Protein AF-A0A1H7BA13-F1 (afdb_monomer_lite)

Sequence (129 aa):
MMKSFISKLATLLCTAIFGAVYFAVILFPPIENFITVIYYTCMMYPVILLYMSPGILVSYLVDFIKKRTGKTHLLFSVGMYLVISFILFYVPFILIQKGTSVHAMFYFLVIPVLYGVLELPIRKKFSVV

Foldseek 3Di:
DVLLLVLLVVLLLVLLLVVLLVCQVPVDPPPPDPVSSVVSSVVSSVVSSVVCVCVSVLVVVLVVVCVVVVDDDLVSLLVSLLVVLCVPQVVVVVVVDPPDDPSSVCSSHVSSNSSSNSSVVSSVVSVPD

Organism: NCBI:txid426757

Radius of gyration: 15.77 Å; chains: 1; bounding box: 41×25×47 Å

Structure (mmCIF, N/CA/C/O backbone):
data_AF-A0A1H7BA13-F1
#
_entry.id   AF-A0A1H7BA13-F1
#
loop_
_atom_site.group_PDB
_atom_site.id
_atom_site.type_symbol
_atom_site.label_atom_id
_atom_site.label_alt_id
_atom_site.label_comp_id
_atom_site.label_asym_id
_atom_site.label_entity_id
_atom_site.label_seq_id
_atom_site.pdbx_PDB_ins_code
_atom_site.Cartn_x
_atom_site.Cartn_y
_atom_site.Cartn_z
_atom_site.occupancy
_atom_site.B_iso_or_equiv
_atom_site.auth_seq_id
_atom_site.auth_comp_id
_atom_site.auth_asym_id
_atom_site.auth_atom_id
_atom_site.pdbx_PDB_model_num
ATOM 1 N N . MET A 1 1 ? -1.730 7.530 20.362 1.00 61.62 1 MET A N 1
ATOM 2 C CA . MET A 1 1 ? -1.431 8.166 19.057 1.00 61.62 1 MET A CA 1
ATOM 3 C C . MET A 1 1 ? -0.153 7.607 18.426 1.00 61.62 1 MET A C 1
ATOM 5 O O . MET A 1 1 ? -0.263 7.014 17.362 1.00 61.62 1 MET A O 1
ATOM 9 N N . MET A 1 2 ? 1.011 7.668 19.095 1.00 70.88 2 MET A N 1
ATOM 10 C CA . MET A 1 2 ? 2.291 7.147 18.562 1.00 70.88 2 MET A CA 1
ATOM 11 C C . MET A 1 2 ? 2.268 5.666 18.145 1.00 70.88 2 MET A C 1
ATOM 13 O O . MET A 1 2 ? 2.685 5.357 17.037 1.00 70.88 2 MET A O 1
ATOM 17 N N . LYS A 1 3 ? 1.714 4.753 18.961 1.00 73.94 3 LYS A N 1
ATOM 18 C CA . LYS A 1 3 ? 1.620 3.316 18.606 1.00 73.94 3 LYS A CA 1
ATOM 19 C C . LYS A 1 3 ? 0.830 3.063 17.305 1.00 73.94 3 LYS A C 1
ATOM 21 O O . LYS A 1 3 ? 1.199 2.208 16.508 1.00 73.94 3 LYS A O 1
ATOM 26 N N . SER A 1 4 ? -0.227 3.847 17.066 1.00 78.25 4 SER A N 1
ATOM 27 C CA . SER A 1 4 ? -1.041 3.765 15.841 1.00 78.25 4 SER A CA 1
ATOM 28 C C . SER A 1 4 ? -0.267 4.274 14.625 1.00 78.25 4 SER A C 1
ATOM 30 O O . SER A 1 4 ? -0.241 3.614 13.590 1.00 78.25 4 SER A O 1
ATOM 32 N N . PHE A 1 5 ? 0.445 5.394 14.776 1.00 82.19 5 PHE A N 1
ATOM 33 C CA . PHE A 1 5 ? 1.303 5.921 13.720 1.00 82.19 5 PHE A CA 1
ATOM 34 C C . PHE A 1 5 ? 2.424 4.942 13.344 1.00 82.19 5 PHE A C 1
ATOM 36 O O . PHE A 1 5 ? 2.606 4.667 12.165 1.00 82.19 5 PHE A O 1
ATOM 43 N N . ILE A 1 6 ? 3.109 4.347 14.329 1.00 85.75 6 ILE A N 1
ATOM 44 C CA . ILE A 1 6 ? 4.166 3.348 14.099 1.00 85.75 6 ILE A CA 1
ATOM 45 C C . ILE A 1 6 ? 3.618 2.132 13.343 1.00 85.75 6 ILE A C 1
ATOM 47 O O . ILE A 1 6 ? 4.231 1.685 12.381 1.00 85.75 6 ILE A O 1
ATOM 51 N N . SER A 1 7 ? 2.441 1.625 13.722 1.00 84.06 7 SER A N 1
ATOM 52 C CA . SER A 1 7 ? 1.803 0.507 13.017 1.00 84.06 7 SER A CA 1
ATOM 53 C C . SER A 1 7 ? 1.465 0.852 11.562 1.00 84.06 7 SER A C 1
ATOM 55 O O . SER A 1 7 ? 1.701 0.035 10.670 1.00 84.06 7 SER A O 1
ATOM 57 N N . LYS A 1 8 ? 0.956 2.059 11.297 1.00 85.88 8 LYS A N 1
ATOM 58 C CA . LYS A 1 8 ? 0.635 2.527 9.938 1.00 85.88 8 LYS A CA 1
ATOM 59 C C . LYS A 1 8 ? 1.889 2.776 9.103 1.00 85.88 8 LYS A C 1
ATOM 61 O O . LYS A 1 8 ? 1.896 2.455 7.916 1.00 85.88 8 LYS A O 1
ATOM 66 N N . LEU A 1 9 ? 2.953 3.284 9.726 1.00 86.88 9 LEU A N 1
ATOM 67 C CA . LEU A 1 9 ? 4.262 3.460 9.104 1.00 86.88 9 LEU A CA 1
ATOM 68 C C . LEU A 1 9 ? 4.889 2.105 8.761 1.00 86.88 9 LEU A C 1
ATOM 70 O O . LEU A 1 9 ? 5.313 1.907 7.633 1.00 86.88 9 LEU A O 1
ATOM 74 N N . ALA A 1 10 ? 4.876 1.140 9.680 1.00 86.44 10 ALA A N 1
ATOM 75 C CA . ALA A 1 10 ? 5.354 -0.216 9.414 1.00 86.44 10 ALA A CA 1
ATOM 76 C C . ALA A 1 10 ? 4.562 -0.884 8.278 1.00 86.44 10 ALA A C 1
ATOM 78 O O . ALA A 1 10 ? 5.152 -1.477 7.381 1.00 86.44 10 ALA A O 1
ATOM 79 N N . THR A 1 11 ? 3.235 -0.721 8.269 1.00 86.75 11 THR A N 1
ATOM 80 C CA . THR A 1 11 ? 2.375 -1.212 7.178 1.00 86.75 11 THR A CA 1
ATOM 81 C C . THR A 1 11 ? 2.754 -0.577 5.843 1.00 86.75 11 THR A C 1
ATOM 83 O O . THR A 1 11 ? 2.872 -1.279 4.840 1.00 86.75 11 THR A O 1
ATOM 86 N N . LEU A 1 12 ? 3.007 0.735 5.833 1.00 88.00 12 LEU A N 1
ATOM 87 C CA . LEU A 1 12 ? 3.461 1.462 4.652 1.00 88.00 12 LEU A CA 1
ATOM 88 C C . LEU A 1 12 ? 4.808 0.935 4.145 1.00 88.00 12 LEU A C 1
ATOM 90 O O . LEU A 1 12 ? 4.907 0.602 2.970 1.00 88.00 12 LEU A O 1
ATOM 94 N N . LEU A 1 13 ? 5.809 0.820 5.023 1.00 89.81 13 LEU A N 1
ATOM 95 C CA . LEU A 1 13 ? 7.150 0.340 4.676 1.00 89.81 13 LEU A CA 1
ATOM 96 C C . LEU A 1 13 ? 7.087 -1.076 4.089 1.00 89.81 13 LEU A C 1
ATOM 98 O O . LEU A 1 13 ? 7.621 -1.318 3.011 1.00 89.81 13 LEU A O 1
ATOM 102 N N . CYS A 1 14 ? 6.365 -1.995 4.738 1.00 87.75 14 CYS A N 1
ATOM 103 C CA . CYS A 1 14 ? 6.184 -3.351 4.222 1.00 87.75 14 CYS A CA 1
ATOM 104 C C . CYS A 1 14 ? 5.515 -3.349 2.844 1.00 87.75 14 CYS A C 1
ATOM 106 O O . CYS A 1 14 ? 6.009 -3.993 1.923 1.00 87.75 14 CYS A O 1
ATOM 108 N N . THR A 1 15 ? 4.422 -2.600 2.679 1.00 86.25 15 THR A N 1
ATOM 109 C CA . THR A 1 15 ? 3.698 -2.551 1.400 1.00 86.25 15 THR A CA 1
ATOM 110 C C . THR A 1 15 ? 4.551 -1.924 0.293 1.00 86.25 15 THR A C 1
ATOM 112 O O . THR A 1 15 ? 4.528 -2.398 -0.841 1.00 86.25 15 THR A O 1
ATOM 115 N N . ALA A 1 16 ? 5.362 -0.915 0.624 1.00 87.06 16 ALA A N 1
ATOM 116 C CA . ALA A 1 16 ? 6.279 -0.272 -0.309 1.00 87.06 16 ALA A CA 1
ATOM 117 C C . ALA A 1 16 ? 7.403 -1.213 -0.773 1.00 87.06 16 ALA A C 1
ATOM 119 O O . ALA A 1 16 ? 7.778 -1.154 -1.940 1.00 87.06 16 ALA A O 1
ATOM 120 N N . ILE A 1 17 ? 7.893 -2.125 0.082 1.00 88.19 17 ILE A N 1
ATOM 121 C CA . ILE A 1 17 ? 8.859 -3.162 -0.328 1.00 88.19 17 ILE A CA 1
ATOM 122 C C . ILE A 1 17 ? 8.224 -4.087 -1.371 1.00 88.19 17 ILE A C 1
ATOM 124 O O . ILE A 1 17 ? 8.814 -4.315 -2.424 1.00 88.19 17 ILE A O 1
ATOM 128 N N . PHE A 1 18 ? 7.007 -4.583 -1.119 1.00 85.44 18 PHE A N 1
ATOM 129 C CA . PHE A 1 18 ? 6.303 -5.444 -2.079 1.00 85.44 18 PHE A CA 1
ATOM 130 C C . PHE A 1 18 ? 6.043 -4.730 -3.408 1.00 85.44 18 PHE A C 1
ATOM 132 O O . PHE A 1 18 ? 6.253 -5.314 -4.470 1.00 85.44 18 PHE A O 1
ATOM 139 N N . GLY A 1 19 ? 5.645 -3.456 -3.354 1.00 80.25 19 GLY A N 1
ATOM 140 C CA . GLY A 1 19 ? 5.520 -2.619 -4.544 1.00 80.25 19 GLY A CA 1
ATOM 141 C C . GLY A 1 19 ? 6.848 -2.487 -5.292 1.00 80.25 19 GLY A C 1
ATOM 142 O O . GLY A 1 19 ? 6.890 -2.686 -6.500 1.00 80.25 19 GLY A O 1
ATOM 143 N N . ALA A 1 20 ? 7.947 -2.205 -4.591 1.00 84.25 20 ALA A N 1
ATOM 144 C CA . ALA A 1 20 ? 9.261 -2.008 -5.201 1.00 84.25 20 ALA A CA 1
ATOM 145 C C . ALA A 1 20 ? 9.791 -3.261 -5.887 1.00 84.25 20 ALA A C 1
ATOM 147 O O . ALA A 1 20 ? 10.267 -3.167 -7.015 1.00 84.25 20 ALA A O 1
ATOM 148 N N . VAL A 1 21 ? 9.634 -4.427 -5.257 1.00 85.56 21 VAL A N 1
ATOM 149 C CA . VAL A 1 21 ? 10.006 -5.711 -5.862 1.00 85.56 21 VAL A CA 1
ATOM 150 C C . VAL A 1 21 ? 9.163 -5.980 -7.108 1.00 85.56 21 VAL A C 1
ATOM 152 O O . VAL A 1 21 ? 9.707 -6.335 -8.147 1.00 85.56 21 VAL A O 1
ATOM 155 N N . TYR A 1 22 ? 7.847 -5.763 -7.046 1.00 79.06 22 TYR A N 1
ATOM 156 C CA . TYR A 1 22 ? 6.968 -5.951 -8.202 1.00 79.06 22 TYR A CA 1
ATOM 157 C C . TYR A 1 22 ? 7.372 -5.060 -9.387 1.00 79.06 22 TYR A C 1
ATOM 159 O O . TYR A 1 22 ? 7.527 -5.545 -10.507 1.00 79.06 22 TYR A O 1
ATOM 167 N N . PHE A 1 23 ? 7.583 -3.763 -9.138 1.00 74.88 23 PHE A N 1
ATOM 168 C CA . PHE A 1 23 ? 7.992 -2.813 -10.172 1.00 74.88 23 PHE A CA 1
ATOM 169 C C . PHE A 1 23 ? 9.384 -3.153 -10.720 1.00 74.88 23 PHE A C 1
ATOM 171 O O . PHE A 1 23 ? 9.577 -3.111 -11.931 1.00 74.88 23 PHE A O 1
ATOM 178 N N . ALA A 1 24 ? 10.322 -3.561 -9.861 1.00 77.31 24 ALA A N 1
ATOM 179 C CA . ALA A 1 24 ? 11.638 -4.026 -10.286 1.00 77.31 24 ALA A CA 1
ATOM 180 C C . ALA A 1 24 ? 11.545 -5.243 -11.218 1.00 77.31 24 ALA A C 1
ATOM 182 O O . ALA A 1 24 ? 12.268 -5.292 -12.205 1.00 77.31 24 ALA A O 1
ATOM 183 N N . VAL A 1 25 ? 10.638 -6.188 -10.938 1.00 75.75 25 VAL A N 1
ATOM 184 C CA . VAL A 1 25 ? 10.480 -7.430 -11.711 1.00 75.75 25 VAL A CA 1
ATOM 185 C C . VAL A 1 25 ? 9.799 -7.214 -13.066 1.00 75.75 25 VAL A C 1
ATOM 187 O O . VAL A 1 25 ? 10.172 -7.852 -14.046 1.00 75.75 25 VAL A O 1
ATOM 190 N N . ILE A 1 26 ? 8.799 -6.334 -13.139 1.00 71.19 26 ILE A N 1
ATOM 191 C CA . ILE A 1 26 ? 7.925 -6.229 -14.321 1.00 71.19 26 ILE A CA 1
ATOM 192 C C . ILE A 1 26 ? 8.333 -5.122 -15.289 1.00 71.19 26 ILE A C 1
ATOM 194 O O . ILE A 1 26 ? 8.163 -5.289 -16.494 1.00 71.19 26 ILE A O 1
ATOM 198 N N . LEU A 1 27 ? 8.867 -4.002 -14.799 1.00 66.38 27 LEU A N 1
ATOM 199 C CA . LEU A 1 27 ? 9.231 -2.876 -15.669 1.00 66.38 27 LEU A CA 1
ATOM 200 C C . LEU A 1 27 ? 10.608 -3.007 -16.309 1.00 66.38 27 LEU A C 1
ATOM 202 O O . LEU A 1 27 ? 10.864 -2.322 -17.296 1.00 66.38 27 LEU A O 1
ATOM 206 N N . PHE A 1 28 ? 11.481 -3.862 -15.776 1.00 64.94 28 PHE A N 1
ATOM 207 C CA . PHE A 1 28 ? 12.871 -3.949 -16.220 1.00 64.94 28 PHE A CA 1
ATOM 208 C C . PHE A 1 28 ? 13.253 -5.353 -16.724 1.00 64.94 28 PHE A C 1
ATOM 210 O O . PHE A 1 28 ? 14.072 -6.016 -16.095 1.00 64.94 28 PHE A O 1
ATOM 217 N N . PRO A 1 29 ? 12.704 -5.844 -17.853 1.00 61.16 29 PRO A N 1
ATOM 218 C CA . PRO A 1 29 ? 13.267 -7.004 -18.541 1.00 61.16 29 PRO A CA 1
ATOM 219 C C . PRO A 1 29 ? 14.505 -6.603 -19.383 1.00 61.16 29 PRO A C 1
ATOM 221 O O . PRO A 1 29 ? 14.477 -5.535 -19.998 1.00 61.16 29 PRO A O 1
ATOM 224 N N . PRO A 1 30 ? 15.571 -7.430 -19.475 1.00 58.59 30 PRO A N 1
ATOM 225 C CA . PRO A 1 30 ? 15.751 -8.760 -18.902 1.00 58.59 30 PRO A CA 1
ATOM 226 C C . PRO A 1 30 ? 16.519 -8.694 -17.573 1.00 58.59 30 PRO A C 1
ATOM 228 O O . PRO A 1 30 ? 17.645 -8.207 -17.487 1.00 58.59 30 PRO A O 1
ATOM 231 N N . ILE A 1 31 ? 15.915 -9.219 -16.511 1.00 59.72 31 ILE A N 1
ATOM 232 C CA . ILE A 1 31 ? 16.597 -9.379 -15.228 1.00 59.72 31 ILE A CA 1
ATOM 233 C C . ILE A 1 31 ? 17.450 -10.633 -15.319 1.00 59.72 31 ILE A C 1
ATOM 235 O O . ILE A 1 31 ? 16.968 -11.741 -15.103 1.00 59.72 31 ILE A O 1
ATOM 239 N N . GLU A 1 32 ? 18.722 -10.461 -15.646 1.00 61.69 32 GLU A N 1
ATOM 240 C CA . GLU A 1 32 ? 19.640 -11.594 -15.767 1.00 61.69 32 GLU A CA 1
ATOM 241 C C . GLU A 1 32 ? 20.081 -12.135 -14.396 1.00 61.69 32 GLU A C 1
ATOM 243 O O . GLU A 1 32 ? 20.439 -13.303 -14.291 1.00 61.69 32 GLU A O 1
ATOM 248 N N . ASN A 1 33 ? 20.028 -11.321 -13.327 1.00 74.88 33 ASN A N 1
ATOM 249 C CA . ASN A 1 33 ? 20.584 -11.668 -12.014 1.00 74.88 33 ASN A CA 1
ATOM 250 C C . ASN A 1 33 ? 19.769 -11.137 -10.819 1.00 74.88 33 ASN A C 1
ATOM 252 O O . ASN A 1 33 ? 19.204 -10.045 -10.853 1.00 74.88 33 ASN A O 1
ATOM 256 N N . PHE A 1 34 ? 19.801 -11.866 -9.695 1.00 80.25 34 PHE A N 1
ATOM 257 C CA . PHE A 1 34 ? 19.151 -11.474 -8.430 1.00 80.25 34 PHE A CA 1
ATOM 258 C C . PHE A 1 34 ? 19.661 -10.129 -7.874 1.00 80.25 34 PHE A C 1
ATOM 260 O O . PHE A 1 34 ? 18.890 -9.346 -7.325 1.00 80.25 34 PHE A O 1
ATOM 267 N N . ILE A 1 35 ? 20.948 -9.818 -8.071 1.00 83.50 35 ILE A N 1
ATOM 268 C CA . ILE A 1 35 ? 21.554 -8.536 -7.663 1.00 83.50 35 ILE A CA 1
ATOM 269 C C . ILE A 1 35 ? 20.887 -7.359 -8.390 1.00 83.50 35 ILE A C 1
ATOM 271 O O . ILE A 1 35 ? 20.620 -6.323 -7.782 1.00 83.50 35 ILE A O 1
ATOM 275 N N . THR A 1 36 ? 20.552 -7.541 -9.667 1.00 80.38 36 THR A N 1
ATOM 276 C CA . THR A 1 36 ? 19.852 -6.548 -10.487 1.00 80.38 36 THR A CA 1
ATOM 277 C C . THR A 1 36 ? 18.452 -6.263 -9.933 1.00 80.38 36 THR A C 1
ATOM 279 O O . THR A 1 36 ? 18.053 -5.103 -9.848 1.00 80.38 36 THR A O 1
ATOM 282 N N . VAL A 1 37 ? 17.740 -7.290 -9.444 1.00 82.06 37 VAL A N 1
ATOM 283 C CA . VAL A 1 37 ? 16.445 -7.119 -8.753 1.00 82.06 37 VAL A CA 1
ATOM 284 C C . VAL A 1 37 ? 16.603 -6.274 -7.497 1.00 82.06 37 VAL A C 1
ATOM 286 O O . VAL A 1 37 ? 15.826 -5.343 -7.292 1.00 82.06 37 VAL A O 1
ATOM 289 N N . ILE A 1 38 ? 17.604 -6.571 -6.660 1.00 85.94 38 ILE A N 1
ATOM 290 C CA . ILE A 1 38 ? 17.859 -5.813 -5.427 1.00 85.94 38 ILE A CA 1
ATOM 291 C C . ILE A 1 38 ? 18.157 -4.351 -5.761 1.00 85.94 38 ILE A C 1
ATOM 293 O O . ILE A 1 38 ? 17.565 -3.460 -5.158 1.00 85.94 38 ILE A O 1
ATOM 297 N N . TYR A 1 39 ? 19.025 -4.097 -6.742 1.00 85.44 39 TYR A N 1
ATOM 298 C CA . TYR A 1 39 ? 19.384 -2.744 -7.159 1.00 85.44 39 TYR A CA 1
ATOM 299 C C . TYR A 1 39 ? 18.157 -1.928 -7.589 1.00 85.44 39 TYR A C 1
ATOM 301 O O . TYR A 1 39 ? 17.912 -0.848 -7.047 1.00 85.44 39 TYR A O 1
ATOM 309 N N . TYR A 1 40 ? 17.337 -2.462 -8.500 1.00 82.88 40 TYR A N 1
ATOM 310 C CA . TYR A 1 40 ? 16.128 -1.770 -8.953 1.00 82.88 40 TYR A CA 1
ATOM 311 C C . TYR A 1 40 ? 15.074 -1.650 -7.851 1.00 82.88 40 TYR A C 1
ATOM 313 O O . TYR A 1 40 ? 14.401 -0.624 -7.764 1.00 82.88 40 TYR A O 1
ATOM 321 N N . THR A 1 41 ? 14.972 -2.640 -6.962 1.00 87.31 41 THR A N 1
ATOM 322 C CA . THR A 1 41 ? 14.098 -2.562 -5.785 1.00 87.31 41 THR A CA 1
ATOM 323 C C . THR A 1 41 ? 14.518 -1.398 -4.890 1.00 87.31 41 THR A C 1
ATOM 325 O O . THR A 1 41 ? 13.678 -0.585 -4.519 1.00 87.31 41 THR A O 1
ATOM 328 N N . CYS A 1 42 ? 15.813 -1.255 -4.593 1.00 87.25 42 CYS A N 1
ATOM 329 C CA . CYS A 1 42 ? 16.338 -0.153 -3.785 1.00 87.25 42 CYS A CA 1
ATOM 330 C C . CYS A 1 42 ? 16.108 1.220 -4.434 1.00 87.25 42 CYS A C 1
ATOM 332 O O . CYS A 1 42 ? 15.792 2.171 -3.724 1.00 87.25 42 CYS A O 1
ATOM 334 N N . MET A 1 43 ? 16.216 1.324 -5.762 1.00 84.38 43 MET A N 1
ATOM 335 C CA . MET A 1 43 ? 15.946 2.569 -6.494 1.00 84.38 43 MET A CA 1
ATOM 336 C C . MET A 1 43 ? 14.455 2.931 -6.521 1.00 84.38 43 MET A C 1
ATOM 338 O O . MET A 1 43 ? 14.093 4.094 -6.354 1.00 84.38 43 MET A O 1
ATOM 342 N N . MET A 1 44 ? 13.576 1.940 -6.689 1.00 81.62 44 MET A N 1
ATOM 343 C CA . MET A 1 44 ? 12.126 2.154 -6.761 1.00 81.62 44 MET A CA 1
ATOM 344 C C . MET A 1 44 ? 11.473 2.319 -5.389 1.00 81.62 44 MET A C 1
ATOM 346 O O . MET A 1 44 ? 10.433 2.966 -5.275 1.00 81.62 44 MET A O 1
ATOM 350 N N . TYR A 1 45 ? 12.075 1.772 -4.336 1.00 85.69 45 TYR A N 1
ATOM 351 C CA . TYR A 1 45 ? 11.552 1.839 -2.977 1.00 85.69 45 TYR A CA 1
ATOM 352 C C . TYR A 1 45 ? 11.241 3.262 -2.477 1.00 85.69 45 TYR A C 1
ATOM 354 O O . TYR A 1 45 ? 10.099 3.484 -2.068 1.00 85.69 45 TYR A O 1
ATOM 362 N N . PRO A 1 46 ? 12.159 4.252 -2.524 1.00 84.62 46 PRO A N 1
ATOM 363 C CA . PRO A 1 46 ? 11.856 5.613 -2.074 1.00 84.62 46 PRO A CA 1
ATOM 364 C C . PRO A 1 46 ? 10.768 6.280 -2.921 1.00 84.62 46 PRO A C 1
ATOM 366 O O . PRO A 1 46 ? 9.938 7.014 -2.386 1.00 84.62 46 PRO A O 1
ATOM 369 N N . VAL A 1 47 ? 10.734 5.984 -4.223 1.00 81.31 47 VAL A N 1
ATOM 370 C CA . VAL A 1 47 ? 9.720 6.499 -5.149 1.00 81.31 47 VAL A CA 1
ATOM 371 C C . VAL A 1 47 ? 8.337 5.990 -4.744 1.00 81.31 47 VAL A C 1
ATOM 373 O O . VAL A 1 47 ? 7.414 6.775 -4.534 1.00 81.31 47 VAL A O 1
ATOM 376 N N . ILE A 1 48 ? 8.202 4.679 -4.542 1.00 80.81 48 ILE A N 1
ATOM 377 C CA . ILE A 1 48 ? 6.942 4.054 -4.128 1.00 80.81 48 ILE A CA 1
ATOM 378 C C . ILE A 1 48 ? 6.542 4.516 -2.730 1.00 80.81 48 ILE A C 1
ATOM 380 O O . ILE A 1 48 ? 5.379 4.834 -2.505 1.00 80.81 48 ILE A O 1
ATOM 384 N N . LEU A 1 49 ? 7.489 4.629 -1.800 1.00 83.38 49 LEU A N 1
ATOM 385 C CA . LEU A 1 49 ? 7.216 5.123 -0.456 1.00 83.38 49 LEU A CA 1
ATOM 386 C C . LEU A 1 49 ? 6.634 6.545 -0.479 1.00 83.38 49 LEU A C 1
ATOM 388 O O . LEU A 1 49 ? 5.645 6.812 0.207 1.00 83.38 49 LEU A O 1
ATOM 392 N N . LEU A 1 50 ? 7.209 7.439 -1.291 1.00 80.88 50 LEU A N 1
ATOM 393 C CA . LEU A 1 50 ? 6.724 8.809 -1.452 1.00 80.88 50 LEU A CA 1
ATOM 394 C C . LEU A 1 50 ? 5.293 8.822 -1.992 1.00 80.88 50 LEU A C 1
ATOM 396 O O . LEU A 1 50 ? 4.411 9.443 -1.395 1.00 80.88 50 LEU A O 1
ATOM 400 N N . TYR A 1 51 ? 5.044 8.093 -3.078 1.00 74.38 51 TYR A N 1
ATOM 401 C CA . TYR A 1 51 ? 3.719 8.033 -3.682 1.00 74.38 51 TYR A CA 1
ATOM 402 C C . TYR A 1 51 ? 2.682 7.320 -2.798 1.00 74.38 51 TYR A C 1
ATOM 404 O O . TYR A 1 51 ? 1.487 7.576 -2.930 1.00 74.38 51 TYR A O 1
ATOM 412 N N . MET A 1 52 ? 3.100 6.416 -1.909 1.00 77.12 52 MET A N 1
ATOM 413 C CA . MET A 1 52 ? 2.209 5.704 -0.989 1.00 77.12 52 MET A CA 1
ATOM 414 C C . MET A 1 52 ? 2.003 6.432 0.343 1.00 77.12 52 MET A C 1
ATOM 416 O O . MET A 1 52 ? 1.104 6.066 1.103 1.00 77.12 52 MET A O 1
ATOM 420 N N . SER A 1 53 ? 2.790 7.469 0.638 1.00 79.06 53 SER A N 1
ATOM 421 C CA . SER A 1 53 ? 2.672 8.254 1.871 1.00 79.06 53 SER A CA 1
ATOM 422 C C . SER A 1 53 ? 1.256 8.803 2.149 1.00 79.06 53 SER A C 1
ATOM 424 O O . SER A 1 53 ? 0.840 8.753 3.315 1.00 79.06 53 SER A O 1
ATOM 426 N N . PRO A 1 54 ? 0.430 9.190 1.144 1.00 80.00 54 PRO A N 1
ATOM 427 C CA . PRO A 1 54 ? -0.968 9.563 1.384 1.00 80.00 54 PRO A CA 1
ATOM 428 C C . PRO A 1 54 ? -1.825 8.412 1.939 1.00 80.00 54 PRO A C 1
ATOM 430 O O . PRO A 1 54 ? -2.854 8.651 2.573 1.00 80.00 54 PRO A O 1
ATOM 433 N N . GLY A 1 55 ? -1.393 7.157 1.772 1.00 77.19 55 GLY A N 1
ATOM 434 C CA . GLY A 1 55 ? -2.042 5.968 2.325 1.00 77.19 55 GLY A CA 1
ATOM 435 C C . GLY A 1 55 ? -2.152 5.978 3.853 1.00 77.19 55 GLY A C 1
ATOM 436 O O . GLY A 1 55 ? -3.094 5.403 4.398 1.00 77.19 55 GLY A O 1
ATOM 437 N N . ILE A 1 56 ? -1.270 6.696 4.561 1.00 82.50 56 ILE A N 1
ATOM 438 C CA . ILE A 1 56 ? -1.387 6.888 6.016 1.00 82.50 56 ILE A CA 1
ATOM 439 C C . ILE A 1 56 ? -2.642 7.705 6.356 1.00 82.50 56 ILE A C 1
ATOM 441 O O . ILE A 1 56 ? -3.377 7.348 7.279 1.00 82.50 56 ILE A O 1
ATOM 445 N N . LEU A 1 57 ? -2.928 8.771 5.602 1.00 83.06 57 LEU A N 1
ATOM 446 C CA . LEU A 1 57 ? -4.136 9.581 5.796 1.00 83.06 57 LEU A CA 1
ATOM 447 C C . LEU A 1 57 ? -5.395 8.767 5.484 1.00 83.06 57 LEU A C 1
ATOM 449 O O . LEU A 1 57 ? -6.337 8.762 6.278 1.00 83.06 57 LEU A O 1
ATOM 453 N N . VAL A 1 58 ? -5.373 8.005 4.384 1.00 84.31 58 VAL A N 1
ATOM 454 C CA . VAL A 1 58 ? -6.449 7.063 4.033 1.00 84.31 58 VAL A CA 1
ATOM 455 C C . VAL A 1 58 ? -6.673 6.059 5.162 1.00 84.31 58 VAL A C 1
ATOM 457 O O . VAL A 1 58 ? -7.807 5.797 5.549 1.00 84.31 58 VAL A O 1
ATOM 460 N N . SER A 1 59 ? -5.601 5.548 5.759 1.00 83.62 59 SER A N 1
ATOM 461 C CA . SER A 1 59 ? -5.677 4.609 6.873 1.00 83.62 59 SER A CA 1
ATOM 462 C C . SER A 1 59 ? -6.326 5.203 8.129 1.00 83.62 59 SER A C 1
ATOM 464 O O . SER A 1 59 ? -7.093 4.519 8.811 1.00 83.62 59 SER A O 1
ATOM 466 N N . TYR A 1 60 ? -6.088 6.479 8.437 1.00 85.88 60 TYR A N 1
ATOM 467 C CA . TYR A 1 60 ? -6.813 7.164 9.512 1.00 85.88 60 TYR A CA 1
ATOM 468 C C . TYR A 1 60 ? -8.297 7.368 9.184 1.00 85.88 60 TYR A C 1
ATOM 470 O O . TYR A 1 60 ? -9.144 7.188 10.061 1.00 85.88 60 TYR A O 1
ATOM 478 N N . LEU A 1 61 ? -8.627 7.686 7.930 1.00 84.56 61 LEU A N 1
ATOM 479 C CA . LEU A 1 61 ? -10.014 7.806 7.475 1.00 84.56 61 LEU A CA 1
ATOM 480 C C . LEU A 1 61 ? -10.762 6.467 7.580 1.00 84.56 61 LEU A C 1
ATOM 482 O O . LEU A 1 61 ? -11.888 6.415 8.077 1.00 84.56 61 LEU A O 1
ATOM 486 N N . VAL A 1 62 ? -10.117 5.369 7.179 1.00 85.56 62 VAL A N 1
ATOM 487 C CA . VAL A 1 62 ? -10.661 4.011 7.311 1.00 85.56 62 VAL A CA 1
ATOM 488 C C . VAL A 1 62 ? -10.928 3.676 8.778 1.00 85.56 62 VAL A C 1
ATOM 490 O O . VAL A 1 62 ? -12.010 3.187 9.101 1.00 85.56 62 VAL A O 1
ATOM 493 N N . ASP A 1 63 ? -9.992 3.972 9.682 1.00 84.62 63 ASP A N 1
ATOM 494 C CA . ASP A 1 63 ? -10.187 3.773 11.123 1.00 84.62 63 ASP A CA 1
ATOM 495 C C . ASP A 1 63 ? -11.360 4.587 11.678 1.00 84.62 63 ASP A C 1
ATOM 497 O O . ASP A 1 63 ? -12.148 4.072 12.476 1.00 84.62 63 ASP A O 1
ATOM 501 N N . PHE A 1 64 ? -11.511 5.838 11.240 1.00 86.00 64 PHE A N 1
ATOM 502 C CA . PHE A 1 64 ? -12.631 6.688 11.633 1.00 86.00 64 PHE A CA 1
ATOM 503 C C . PHE A 1 64 ? -13.979 6.078 11.221 1.00 86.00 64 PHE A C 1
ATOM 505 O O . PHE A 1 64 ? -14.901 5.981 12.035 1.00 86.00 64 PHE A O 1
ATOM 512 N N . ILE A 1 65 ? -14.085 5.599 9.981 1.00 84.81 65 ILE A N 1
ATOM 513 C CA . ILE A 1 65 ? -15.314 4.990 9.462 1.00 84.81 65 ILE A CA 1
ATOM 514 C C . ILE A 1 65 ? -15.582 3.630 10.127 1.00 84.81 65 ILE A C 1
ATOM 516 O O . ILE A 1 65 ? -16.724 3.347 10.493 1.00 84.81 65 ILE A O 1
ATOM 520 N N . LYS A 1 66 ? -14.556 2.800 10.360 1.00 83.88 66 LYS A N 1
ATOM 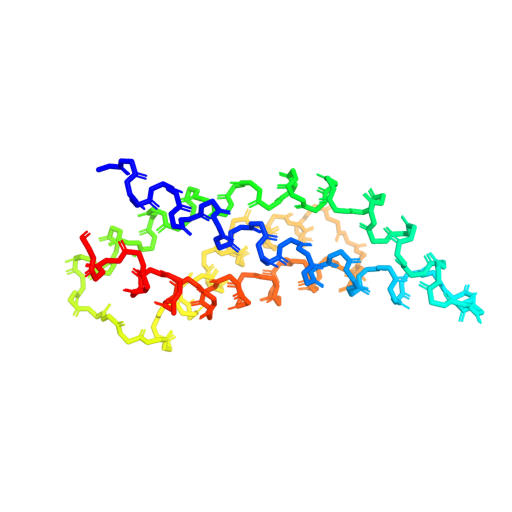521 C CA . LYS A 1 66 ? -14.691 1.540 11.119 1.00 83.88 66 LYS A CA 1
ATOM 522 C C . LYS A 1 66 ? -15.216 1.796 12.530 1.00 83.88 66 LYS A C 1
ATOM 524 O O . LYS A 1 66 ? -16.123 1.102 12.981 1.00 83.88 66 LYS A O 1
ATOM 529 N N . LYS A 1 67 ? -14.704 2.832 13.208 1.00 84.94 67 LYS A N 1
ATOM 530 C CA . LYS A 1 67 ? -15.175 3.231 14.543 1.00 84.94 67 LYS A CA 1
ATOM 531 C C . LYS A 1 67 ? -16.652 3.635 14.531 1.00 84.94 67 LYS A C 1
ATOM 533 O O . LYS A 1 67 ? -17.366 3.310 15.470 1.00 84.94 67 LYS A O 1
ATOM 538 N N . ARG A 1 68 ? -17.114 4.313 13.475 1.00 86.12 68 ARG A N 1
ATOM 539 C CA . ARG A 1 68 ? -18.526 4.705 13.324 1.00 86.12 68 ARG A CA 1
ATOM 540 C C . ARG A 1 68 ? -19.456 3.557 12.937 1.00 86.12 68 ARG A C 1
ATOM 542 O O . ARG A 1 68 ? -20.608 3.559 13.342 1.00 86.12 68 ARG A O 1
ATOM 549 N N . THR A 1 69 ? -18.978 2.607 12.141 1.00 85.12 69 THR A N 1
ATOM 550 C CA . THR A 1 69 ? -19.802 1.506 11.610 1.00 85.12 69 THR A CA 1
ATOM 551 C C . THR A 1 69 ? -19.788 0.259 12.489 1.00 85.12 69 THR A C 1
ATOM 553 O O . THR A 1 69 ? -20.588 -0.643 12.263 1.00 85.12 69 THR A O 1
ATOM 556 N N . GLY A 1 70 ? -18.864 0.165 13.452 1.00 82.25 70 GLY A N 1
ATOM 557 C CA . GLY A 1 70 ? -18.674 -1.021 14.292 1.00 82.25 70 GLY A CA 1
ATOM 558 C C . GLY A 1 70 ? -18.122 -2.240 13.540 1.00 82.25 70 GLY A C 1
ATOM 559 O O . GLY A 1 70 ? -17.925 -3.294 14.137 1.00 82.25 70 GLY A O 1
ATOM 560 N N . LYS A 1 71 ? -17.846 -2.120 12.234 1.00 78.50 71 LYS A N 1
ATOM 561 C CA . LYS A 1 71 ? -17.372 -3.219 11.385 1.00 78.50 71 LYS A CA 1
ATOM 562 C C . LYS A 1 71 ? -15.846 -3.265 11.381 1.00 78.50 71 LYS A C 1
ATOM 564 O O . LYS A 1 71 ? -15.188 -2.347 10.898 1.00 78.50 71 LYS A O 1
ATOM 569 N N . THR A 1 72 ? -15.273 -4.357 11.882 1.00 74.69 72 THR A N 1
ATOM 570 C CA . THR A 1 72 ? -13.810 -4.540 12.007 1.00 74.69 72 THR A CA 1
ATOM 571 C C . THR A 1 72 ? -13.251 -5.682 11.155 1.00 74.69 72 THR A C 1
ATOM 573 O O . THR A 1 72 ? -12.049 -5.947 11.189 1.00 74.69 72 THR A O 1
ATOM 576 N N . HIS A 1 73 ? -14.092 -6.350 10.363 1.00 79.12 73 HIS A N 1
ATOM 577 C CA . HIS A 1 73 ? -13.676 -7.480 9.533 1.00 79.12 73 HIS A CA 1
ATOM 578 C C . HIS A 1 73 ? -12.689 -7.071 8.423 1.00 79.12 73 HIS A C 1
ATOM 580 O O . HIS A 1 73 ? -12.789 -5.987 7.844 1.00 79.12 73 HIS A O 1
ATOM 586 N N . LEU A 1 74 ? -11.766 -7.983 8.090 1.00 76.56 74 LEU A N 1
ATOM 587 C CA . LEU A 1 74 ? -10.740 -7.813 7.049 1.00 76.56 74 LEU A CA 1
ATOM 588 C C . LEU A 1 74 ? -11.334 -7.396 5.704 1.00 76.56 74 LEU A C 1
ATOM 590 O O . LEU A 1 74 ? -10.866 -6.438 5.102 1.00 76.56 74 LEU A O 1
ATOM 594 N N . LEU A 1 75 ? -12.402 -8.065 5.275 1.00 80.44 75 LEU A N 1
ATOM 595 C CA . LEU A 1 75 ? -13.029 -7.819 3.978 1.00 80.44 75 LEU A CA 1
ATOM 596 C C . LEU A 1 75 ? -13.612 -6.398 3.881 1.00 80.44 75 LEU A C 1
ATOM 598 O O . LEU A 1 75 ? -13.489 -5.743 2.851 1.00 80.44 75 LEU A O 1
ATOM 602 N N . PHE A 1 76 ? -14.147 -5.876 4.991 1.00 81.12 76 PHE A N 1
ATOM 603 C CA . PHE A 1 76 ? -14.612 -4.491 5.080 1.00 81.12 76 PHE A CA 1
ATOM 604 C C . PHE A 1 76 ? -13.446 -3.495 5.045 1.00 81.12 76 PHE A C 1
ATOM 606 O O . PHE A 1 76 ? -13.519 -2.486 4.351 1.00 81.12 76 PHE A O 1
ATOM 613 N N . SER A 1 77 ? -12.349 -3.796 5.750 1.00 79.56 77 SER A N 1
ATOM 614 C CA . SER A 1 77 ? -11.119 -2.996 5.707 1.00 79.56 77 SER A CA 1
ATOM 615 C C . SER A 1 77 ? -10.582 -2.878 4.283 1.00 79.56 77 SER A C 1
ATOM 617 O O . SER A 1 77 ? -10.419 -1.775 3.773 1.00 79.56 77 SER A O 1
ATOM 619 N N . VAL A 1 78 ? -10.361 -4.018 3.629 1.00 81.44 78 VAL A N 1
ATOM 620 C CA . VAL A 1 78 ? -9.818 -4.090 2.269 1.00 81.44 78 VAL A CA 1
ATOM 621 C C . VAL A 1 78 ? -10.740 -3.385 1.277 1.00 81.44 78 VAL A C 1
ATOM 623 O O . VAL A 1 78 ? -10.263 -2.573 0.489 1.00 81.44 78 VAL A O 1
ATOM 626 N N . GLY A 1 79 ? -12.055 -3.616 1.359 1.00 82.88 79 GLY A N 1
ATOM 627 C CA . GLY A 1 79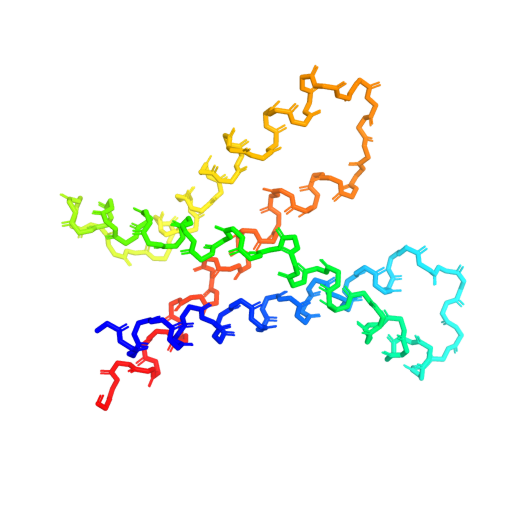 ? -13.028 -2.939 0.499 1.00 82.88 79 GLY A CA 1
ATOM 628 C C . GLY A 1 79 ? -13.000 -1.419 0.659 1.00 82.88 79 GLY A C 1
ATOM 629 O O . GLY A 1 79 ? -13.039 -0.695 -0.327 1.00 82.88 79 GLY A O 1
ATOM 630 N N . MET A 1 80 ? -12.852 -0.920 1.885 1.00 82.81 80 MET A N 1
ATOM 631 C CA . MET A 1 80 ? -12.758 0.515 2.148 1.00 82.81 80 MET A CA 1
ATOM 632 C C . MET A 1 80 ? -11.483 1.145 1.589 1.00 82.81 80 MET A C 1
ATOM 634 O O . MET A 1 80 ? -11.552 2.213 0.986 1.00 82.81 80 MET A O 1
ATOM 638 N N . TYR A 1 81 ? -10.333 0.489 1.764 1.00 83.69 81 TYR A N 1
ATOM 639 C CA . TYR A 1 81 ? -9.083 0.941 1.152 1.00 83.69 81 TYR A CA 1
ATOM 640 C C . TYR A 1 81 ? -9.195 0.983 -0.368 1.00 83.69 81 TYR A C 1
ATOM 642 O O . TYR A 1 81 ? -8.811 1.975 -0.975 1.00 83.69 81 TYR A O 1
ATOM 650 N N . LEU A 1 82 ? -9.783 -0.053 -0.969 1.00 81.81 82 LEU A N 1
ATOM 651 C CA . LEU A 1 82 ? -9.995 -0.126 -2.409 1.00 81.81 82 LEU A CA 1
ATOM 652 C C . LEU A 1 82 ? -10.905 1.011 -2.891 1.00 81.81 82 LEU A C 1
ATOM 654 O O . LEU A 1 82 ? -10.532 1.737 -3.804 1.00 81.81 82 LEU A O 1
ATOM 658 N N . VAL A 1 83 ? -12.055 1.225 -2.245 1.00 82.12 83 VAL A N 1
ATOM 659 C CA . VAL A 1 83 ? -13.015 2.277 -2.622 1.00 82.12 83 VAL A CA 1
ATOM 660 C C . VAL A 1 83 ? -12.418 3.674 -2.454 1.00 82.12 83 VAL A C 1
ATOM 662 O O . VAL A 1 83 ? -12.509 4.492 -3.367 1.00 82.12 83 VAL A O 1
ATOM 665 N N . ILE A 1 84 ? -11.783 3.961 -1.315 1.00 80.81 84 ILE A N 1
ATOM 666 C CA . ILE A 1 84 ? -11.208 5.286 -1.054 1.00 80.81 84 ILE A CA 1
ATOM 667 C C . ILE A 1 84 ? -10.055 5.561 -2.020 1.00 80.81 84 ILE A C 1
ATOM 669 O O . ILE A 1 84 ? -9.992 6.643 -2.599 1.00 80.81 84 ILE A O 1
ATOM 673 N N . SER A 1 85 ? -9.169 4.589 -2.245 1.00 77.69 85 SER A N 1
ATOM 674 C CA . SER A 1 85 ? -8.067 4.763 -3.189 1.00 77.69 85 SER A CA 1
ATOM 675 C C . SER A 1 85 ? -8.539 4.869 -4.639 1.00 77.69 85 SER A C 1
ATOM 677 O O . SER A 1 85 ? -7.978 5.652 -5.405 1.00 77.69 85 SER A O 1
ATOM 679 N N . PHE A 1 86 ? -9.605 4.160 -5.009 1.00 76.69 86 PHE A N 1
ATOM 680 C CA . PHE A 1 86 ? -10.231 4.296 -6.319 1.00 76.69 86 PHE A CA 1
ATOM 681 C C . PHE A 1 86 ? -10.763 5.719 -6.539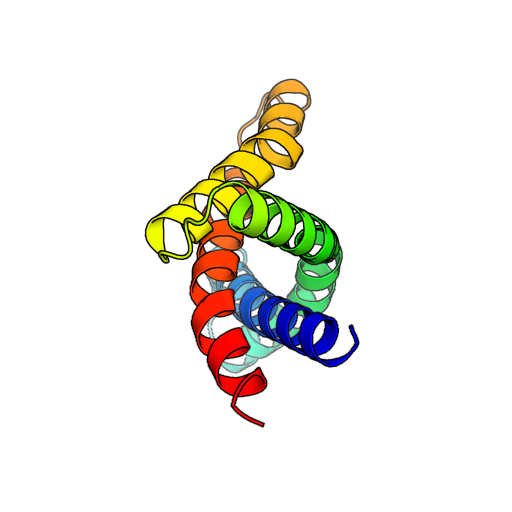 1.00 76.69 86 PHE A C 1
ATOM 683 O O . PHE A 1 86 ? -10.444 6.349 -7.545 1.00 76.69 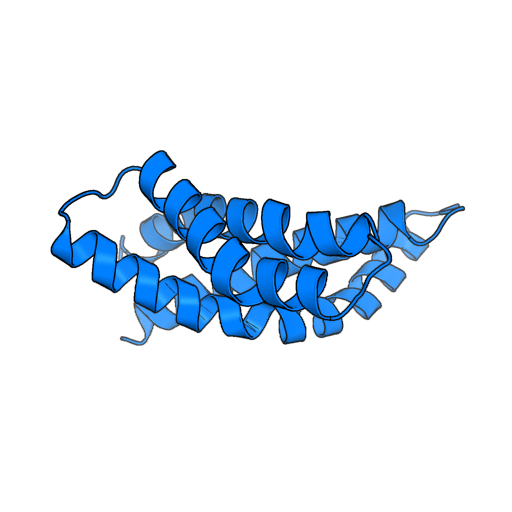86 PHE A O 1
ATOM 690 N N . ILE A 1 87 ? -11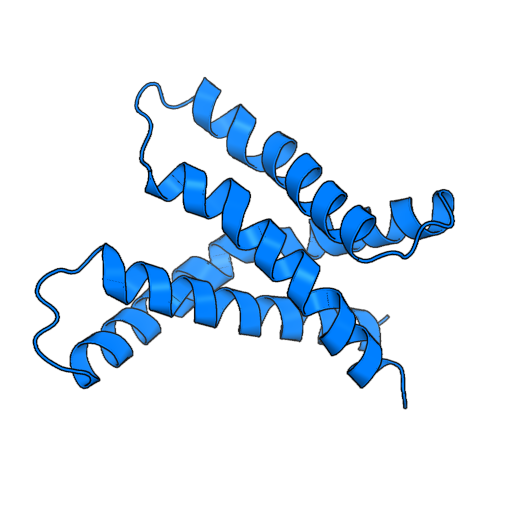.511 6.261 -5.574 1.00 76.69 87 ILE A N 1
ATOM 691 C CA . ILE A 1 87 ? -12.085 7.612 -5.664 1.00 76.69 87 ILE A CA 1
ATOM 692 C C . ILE A 1 87 ? -10.994 8.685 -5.667 1.00 76.69 87 ILE A C 1
ATOM 694 O O . ILE A 1 87 ? -11.046 9.608 -6.473 1.00 76.69 87 ILE A O 1
ATOM 698 N N . LEU A 1 88 ? -10.020 8.585 -4.760 1.00 73.44 88 LEU A N 1
ATOM 699 C CA . LEU A 1 88 ? -9.033 9.646 -4.558 1.00 73.44 88 LEU A CA 1
ATOM 700 C C . LEU A 1 88 ? -7.941 9.666 -5.618 1.00 73.44 88 LEU A C 1
ATOM 702 O O . LEU A 1 88 ? -7.393 10.730 -5.892 1.00 73.44 88 LEU A O 1
ATOM 706 N N . PHE A 1 89 ? -7.600 8.511 -6.183 1.00 73.06 89 PHE A N 1
ATOM 707 C CA . PHE A 1 89 ? -6.408 8.410 -7.012 1.00 73.06 89 PHE A CA 1
ATOM 708 C C . PHE A 1 89 ? -6.685 7.868 -8.413 1.00 73.06 89 PHE A C 1
ATOM 710 O O . PHE A 1 89 ? -6.149 8.401 -9.380 1.00 73.06 89 PHE A O 1
ATOM 717 N N . TYR A 1 90 ? -7.562 6.872 -8.557 1.00 70.19 90 TYR A N 1
ATOM 718 C CA . TYR A 1 90 ? -7.833 6.266 -9.864 1.00 70.19 90 TYR A CA 1
ATOM 719 C C . TYR A 1 90 ? -8.800 7.087 -10.729 1.00 70.19 90 TYR A C 1
ATOM 721 O O . TYR A 1 90 ? -8.537 7.302 -11.911 1.00 70.19 90 TYR A O 1
ATOM 729 N N . VAL A 1 91 ? -9.902 7.582 -10.154 1.00 69.44 91 VAL A N 1
ATOM 730 C CA . VAL A 1 91 ? -10.893 8.394 -10.887 1.00 69.44 91 VAL A CA 1
ATOM 731 C C . VAL A 1 91 ? -10.269 9.678 -11.456 1.00 69.44 91 VAL A C 1
ATOM 733 O O . VAL A 1 91 ? -10.418 9.909 -12.657 1.00 69.44 91 VAL A O 1
ATOM 736 N N . PRO A 1 92 ? -9.510 10.483 -10.682 1.00 65.75 92 PRO A N 1
ATOM 737 C CA . PRO A 1 92 ? -8.827 11.653 -11.229 1.00 65.75 92 PRO A CA 1
ATOM 738 C C . PRO A 1 92 ? -7.823 11.277 -12.321 1.00 65.75 92 PRO A C 1
ATOM 740 O O . PRO A 1 92 ? -7.716 11.975 -13.324 1.00 65.75 92 PRO A O 1
ATOM 743 N N . PHE A 1 93 ? -7.128 10.146 -12.167 1.00 68.31 93 PHE A N 1
ATOM 744 C CA . PHE A 1 93 ? -6.157 9.673 -13.148 1.00 68.31 93 PHE A CA 1
ATOM 745 C C . PHE A 1 93 ? -6.803 9.335 -14.502 1.00 68.31 93 PHE A C 1
ATOM 747 O O . PHE A 1 93 ? -6.312 9.792 -15.532 1.00 68.31 93 PHE A O 1
ATOM 754 N N . ILE A 1 94 ? -7.933 8.614 -14.515 1.00 66.12 94 ILE A N 1
ATOM 755 C CA . ILE A 1 94 ? -8.681 8.320 -15.754 1.00 66.12 94 ILE A CA 1
ATOM 756 C C . ILE A 1 94 ? -9.176 9.601 -16.429 1.00 66.12 94 ILE A C 1
ATOM 758 O O . ILE A 1 94 ? -9.129 9.714 -17.653 1.00 66.12 94 ILE A O 1
ATOM 762 N N . LEU A 1 95 ? -9.685 10.555 -15.645 1.00 66.00 95 LEU A N 1
ATOM 763 C CA . LEU A 1 95 ? -10.249 11.794 -16.182 1.00 66.00 95 LEU A CA 1
ATOM 764 C C . LEU A 1 95 ? -9.181 12.685 -16.832 1.00 66.00 95 LEU A C 1
ATOM 766 O O . LEU A 1 95 ? -9.483 13.391 -17.793 1.00 66.00 95 LEU A O 1
ATOM 770 N N . ILE A 1 96 ? -7.945 12.642 -16.324 1.00 63.81 96 ILE A N 1
ATOM 771 C CA . ILE A 1 96 ? -6.834 13.486 -16.783 1.00 63.81 96 ILE A CA 1
ATOM 772 C C . ILE A 1 96 ? -6.035 12.815 -17.912 1.00 63.81 96 ILE A C 1
ATOM 774 O O . ILE A 1 96 ? -5.636 13.491 -18.859 1.00 63.81 96 ILE A O 1
ATOM 778 N N . GLN A 1 97 ? -5.808 11.498 -17.857 1.00 60.53 97 GLN A N 1
ATOM 779 C CA . GLN A 1 97 ? -4.996 10.772 -18.838 1.00 60.53 97 GLN A CA 1
ATOM 780 C C . GLN A 1 97 ? -5.832 9.766 -19.645 1.00 60.53 97 GLN A C 1
ATOM 782 O O . GLN A 1 97 ? -6.107 8.645 -19.217 1.00 60.53 97 GLN A O 1
ATOM 787 N N . LYS A 1 98 ? -6.180 10.150 -20.882 1.00 55.56 98 LYS A N 1
ATOM 788 C CA . LYS A 1 98 ? -6.765 9.260 -21.901 1.00 55.56 98 LYS A CA 1
ATOM 789 C C . LYS A 1 98 ? -5.684 8.345 -22.490 1.00 55.56 98 LYS A C 1
ATOM 791 O O . LYS A 1 98 ? -5.198 8.573 -23.590 1.00 55.56 98 LYS A O 1
ATOM 796 N N . GLY A 1 99 ? -5.259 7.340 -21.735 1.00 52.75 99 GLY A N 1
ATOM 797 C CA . GLY A 1 99 ? -4.209 6.413 -22.164 1.00 52.75 99 GLY A CA 1
ATOM 798 C C . GLY A 1 99 ? -3.784 5.516 -21.015 1.00 52.75 99 GLY A C 1
ATOM 799 O O . GLY A 1 99 ? -2.812 5.791 -20.322 1.00 52.75 99 GLY A O 1
ATOM 800 N N . THR A 1 100 ? -4.571 4.476 -20.766 1.00 54.06 100 THR A N 1
ATOM 801 C CA . THR A 1 100 ? -4.442 3.561 -19.629 1.00 54.06 100 THR A CA 1
ATOM 802 C C . THR A 1 100 ? -3.079 2.868 -19.593 1.00 54.06 100 THR A C 1
ATOM 804 O O . THR A 1 100 ? -2.841 1.933 -20.356 1.00 54.06 100 THR A O 1
ATOM 807 N N . SER A 1 101 ? -2.203 3.262 -18.663 1.00 62.56 101 SER A N 1
ATOM 808 C CA . SER A 1 101 ? -1.052 2.435 -18.301 1.00 62.56 101 SER A CA 1
ATOM 809 C C . SER A 1 101 ? -1.504 1.368 -17.294 1.00 62.56 101 SER A C 1
ATOM 811 O O . SER A 1 101 ? -2.111 1.671 -16.265 1.00 62.56 101 SER A O 1
ATOM 813 N N . VAL A 1 102 ? -1.219 0.095 -17.581 1.00 62.12 102 VAL A N 1
ATOM 814 C CA . VAL A 1 102 ? -1.460 -1.046 -16.667 1.00 62.12 102 VAL A CA 1
ATOM 815 C C . VAL A 1 102 ? -0.822 -0.798 -15.288 1.00 62.12 102 VAL A C 1
ATOM 817 O O . VAL A 1 102 ? -1.354 -1.199 -14.254 1.00 62.12 102 VAL A O 1
ATOM 820 N N . HIS A 1 103 ? 0.273 -0.038 -15.266 1.00 61.31 103 HIS A N 1
ATOM 821 C CA . HIS A 1 103 ? 0.973 0.404 -14.065 1.00 61.31 103 HIS A CA 1
ATOM 822 C C . HIS A 1 103 ? 0.107 1.275 -13.151 1.00 61.31 103 HIS A C 1
ATOM 824 O O . HIS A 1 103 ? 0.145 1.089 -11.939 1.00 61.31 103 HIS A O 1
ATOM 830 N N . ALA A 1 104 ? -0.720 2.165 -13.705 1.00 63.16 104 ALA A N 1
ATOM 831 C CA . ALA A 1 104 ? -1.629 2.989 -12.914 1.00 63.16 104 ALA A CA 1
ATOM 832 C C . ALA A 1 104 ? -2.751 2.157 -12.277 1.00 63.16 104 ALA A C 1
ATOM 834 O O . ALA A 1 104 ? -3.049 2.326 -11.098 1.00 63.16 104 ALA A O 1
ATOM 835 N N . MET A 1 105 ? -3.331 1.199 -13.012 1.00 63.69 105 MET A N 1
ATOM 836 C CA . MET A 1 105 ? -4.301 0.255 -12.434 1.00 63.69 105 MET A CA 1
ATOM 837 C C . MET A 1 105 ? -3.691 -0.519 -11.264 1.00 63.69 105 MET A C 1
ATOM 839 O O . MET A 1 105 ? -4.297 -0.605 -10.198 1.00 63.69 105 MET A O 1
ATOM 843 N N . PHE A 1 106 ? -2.469 -1.031 -11.425 1.00 64.81 106 PHE A N 1
ATOM 844 C CA . PHE A 1 106 ? -1.792 -1.765 -10.359 1.00 64.81 106 PHE A CA 1
ATOM 845 C C . PHE A 1 106 ? -1.514 -0.879 -9.135 1.00 64.81 106 PHE A C 1
ATOM 847 O O . PHE A 1 106 ? -1.761 -1.278 -7.994 1.00 64.81 106 PHE A O 1
ATOM 854 N N . TYR A 1 107 ? -1.079 0.355 -9.385 1.00 65.00 107 TYR A N 1
ATOM 855 C CA . TYR A 1 107 ? -0.758 1.336 -8.357 1.00 65.00 107 TYR A CA 1
ATOM 856 C C . TYR A 1 107 ? -1.984 1.760 -7.534 1.00 65.00 107 TYR A C 1
ATOM 858 O O . TYR A 1 107 ? -1.910 1.887 -6.313 1.00 65.00 107 TYR A O 1
ATOM 866 N N . PHE A 1 108 ? -3.134 1.937 -8.186 1.00 66.50 108 PHE A N 1
ATOM 867 C CA . PHE A 1 108 ? -4.337 2.456 -7.537 1.00 66.50 108 PHE A CA 1
ATOM 868 C C . PHE A 1 108 ? -5.309 1.385 -7.025 1.00 66.50 108 PHE A C 1
ATOM 870 O O . PHE A 1 108 ? -6.194 1.719 -6.239 1.00 66.50 108 PHE A O 1
ATOM 877 N N . LEU A 1 109 ? -5.150 0.114 -7.419 1.00 70.75 109 LEU A N 1
ATOM 878 C CA . LEU A 1 109 ? -6.028 -0.983 -6.984 1.00 70.75 109 LEU A CA 1
ATOM 879 C C . LEU A 1 109 ? -5.313 -2.050 -6.151 1.00 70.75 109 LEU A C 1
ATOM 881 O O . LEU A 1 109 ? -5.818 -2.431 -5.099 1.00 70.75 109 LEU A O 1
ATOM 885 N N . VAL A 1 110 ? -4.139 -2.528 -6.572 1.00 72.44 110 VAL A N 1
ATOM 886 C CA . VAL A 1 110 ? -3.487 -3.673 -5.907 1.00 72.44 110 VAL A CA 1
ATOM 887 C C . VAL A 1 110 ? -2.769 -3.241 -4.634 1.00 72.44 110 VAL A C 1
ATOM 889 O O . VAL A 1 110 ? -2.877 -3.887 -3.593 1.00 72.44 110 VAL A O 1
ATOM 892 N N . ILE A 1 111 ? -2.081 -2.105 -4.685 1.00 72.50 111 ILE A N 1
ATOM 893 C CA . ILE A 1 111 ? -1.317 -1.580 -3.552 1.00 72.50 111 ILE A CA 1
ATOM 894 C C . ILE A 1 111 ? -2.214 -1.232 -2.338 1.00 72.50 111 ILE A C 1
ATOM 896 O O . ILE A 1 111 ? -1.875 -1.638 -1.223 1.00 72.50 111 ILE A O 1
ATOM 900 N N . PRO A 1 112 ? -3.375 -0.562 -2.492 1.00 75.81 112 PRO A N 1
ATOM 901 C CA . PRO A 1 112 ? -4.308 -0.333 -1.381 1.00 75.81 112 PRO 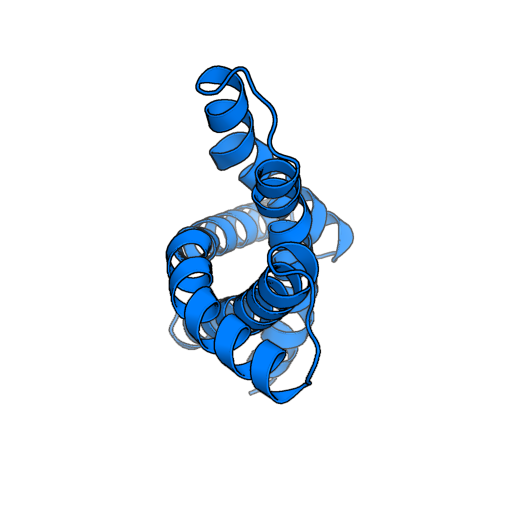A CA 1
ATOM 902 C C . PRO A 1 112 ? -4.873 -1.618 -0.771 1.00 75.81 112 PRO A C 1
ATOM 904 O O . PRO A 1 112 ? -5.081 -1.687 0.441 1.00 75.81 112 PRO A O 1
ATOM 907 N N . VAL A 1 113 ? -5.091 -2.651 -1.591 1.00 79.31 113 VAL A N 1
ATOM 908 C CA . VAL A 1 113 ? -5.517 -3.974 -1.116 1.00 79.31 113 VAL A CA 1
ATOM 909 C C . VAL A 1 113 ? -4.427 -4.603 -0.259 1.00 79.31 113 VAL A C 1
ATOM 911 O O . VAL A 1 113 ? -4.711 -5.024 0.861 1.00 79.31 113 VAL A O 1
ATOM 914 N N . LEU A 1 114 ? -3.178 -4.604 -0.734 1.00 81.25 114 LEU A N 1
ATOM 915 C CA . LEU A 1 114 ? -2.037 -5.098 0.040 1.00 81.25 114 LEU A CA 1
ATOM 916 C C . LEU A 1 114 ? -1.879 -4.330 1.356 1.00 81.25 114 LEU A C 1
ATOM 918 O O . LEU A 1 114 ? -1.705 -4.953 2.403 1.00 81.25 114 LEU A O 1
ATOM 922 N N . TYR A 1 115 ? -2.032 -3.004 1.331 1.00 82.00 115 TYR A N 1
ATOM 923 C CA . TYR A 1 115 ? -2.006 -2.183 2.540 1.00 82.00 115 TYR A CA 1
ATOM 924 C C . TYR A 1 115 ? -3.107 -2.602 3.524 1.00 82.00 115 TYR A C 1
ATOM 926 O O . TYR A 1 115 ? -2.831 -2.853 4.695 1.00 82.00 115 TYR A O 1
ATOM 934 N N . GLY A 1 116 ? -4.354 -2.733 3.059 1.00 80.19 116 GLY A N 1
ATOM 935 C CA . GLY A 1 116 ? -5.485 -3.142 3.894 1.00 80.19 116 GLY A CA 1
ATOM 936 C C . GLY A 1 116 ? -5.354 -4.560 4.463 1.00 80.19 116 GLY A C 1
ATOM 937 O O . GLY A 1 116 ? -5.824 -4.812 5.576 1.00 80.19 116 GLY A O 1
ATOM 938 N N . VAL A 1 117 ? -4.701 -5.471 3.731 1.00 85.12 117 VAL A N 1
ATOM 939 C CA . VAL A 1 117 ? -4.391 -6.836 4.183 1.00 85.12 117 VAL A CA 1
ATOM 940 C C . VAL A 1 117 ? -3.286 -6.835 5.239 1.00 85.12 117 VAL A C 1
ATOM 942 O O . VAL A 1 117 ? -3.431 -7.509 6.257 1.00 85.12 117 VAL A O 1
ATOM 945 N N . LEU A 1 118 ? -2.211 -6.069 5.031 1.00 83.44 118 LEU A N 1
ATOM 946 C CA . LEU A 1 118 ? -1.061 -5.999 5.938 1.00 83.44 118 LEU A CA 1
ATOM 947 C C . LEU A 1 118 ? -1.342 -5.182 7.207 1.00 83.44 118 LEU A C 1
ATOM 949 O O . LEU A 1 118 ? -0.771 -5.475 8.258 1.00 83.44 118 LEU A O 1
ATOM 953 N N . GLU A 1 119 ? -2.253 -4.205 7.149 1.00 82.00 119 GLU A N 1
ATOM 954 C CA . GLU A 1 119 ? -2.589 -3.352 8.295 1.00 82.00 119 GLU A CA 1
ATOM 955 C C . GLU A 1 119 ? -3.079 -4.181 9.488 1.00 82.00 119 GLU A C 1
ATOM 957 O O . GLU A 1 119 ? -2.675 -3.951 10.626 1.00 82.00 119 GLU A O 1
ATOM 962 N N . LEU A 1 120 ? -3.935 -5.176 9.250 1.00 79.00 120 LEU A N 1
ATOM 963 C CA . LEU A 1 120 ? -4.544 -5.977 10.311 1.00 79.00 120 LEU A CA 1
ATOM 964 C C . LEU A 1 120 ? -3.554 -6.816 11.138 1.00 79.00 120 LEU A C 1
ATOM 966 O O . LEU A 1 120 ? -3.583 -6.694 12.367 1.00 79.00 120 LEU A O 1
ATOM 970 N N . PRO A 1 121 ? -2.695 -7.666 10.543 1.00 80.50 121 PRO A N 1
ATOM 971 C CA . PRO A 1 121 ? -1.717 -8.438 11.303 1.00 80.50 121 PRO A CA 1
ATOM 972 C C . PRO A 1 121 ? -0.683 -7.538 11.987 1.00 80.50 121 PRO A C 1
ATOM 974 O O . PRO A 1 121 ? -0.336 -7.788 13.142 1.00 80.50 121 PRO A O 1
ATOM 977 N N . ILE A 1 122 ? -0.241 -6.459 11.330 1.00 81.44 122 ILE A N 1
ATOM 978 C CA . ILE A 1 122 ? 0.721 -5.514 11.910 1.00 81.44 122 ILE A CA 1
ATOM 979 C C . ILE A 1 122 ? 0.088 -4.805 13.110 1.00 81.44 122 ILE A C 1
ATOM 981 O O . ILE A 1 122 ? 0.652 -4.815 14.202 1.00 81.44 122 ILE A O 1
ATOM 985 N N . ARG A 1 123 ? -1.125 -4.268 12.962 1.00 78.12 123 ARG A N 1
ATOM 986 C CA . ARG A 1 123 ? -1.842 -3.606 14.056 1.00 78.12 123 ARG A CA 1
ATOM 987 C C . ARG A 1 123 ? -2.079 -4.532 15.242 1.00 78.12 123 ARG A C 1
ATOM 989 O O . ARG A 1 123 ? -1.877 -4.096 16.369 1.00 78.12 123 ARG A O 1
ATOM 996 N N . LYS A 1 124 ? -2.469 -5.792 15.010 1.00 78.38 124 LYS A N 1
ATOM 997 C CA . LYS A 1 124 ? -2.614 -6.788 16.086 1.00 78.38 124 LYS A CA 1
ATOM 998 C C . LYS A 1 124 ? -1.294 -7.009 16.821 1.00 78.38 124 LYS A C 1
ATOM 1000 O O . LYS A 1 124 ? -1.277 -7.004 18.043 1.00 78.38 124 LYS A O 1
ATOM 1005 N N . LYS A 1 125 ? -0.177 -7.137 16.100 1.00 77.88 125 LYS A N 1
ATOM 1006 C CA . LYS A 1 125 ? 1.146 -7.332 16.711 1.00 77.88 125 LYS A CA 1
ATOM 1007 C C . LYS A 1 125 ? 1.585 -6.131 17.559 1.00 77.88 125 LYS A C 1
ATOM 1009 O O . LYS A 1 125 ? 2.169 -6.317 18.618 1.00 77.88 125 LYS A O 1
ATOM 1014 N N . PHE A 1 126 ? 1.256 -4.913 17.129 1.00 67.38 126 PHE A N 1
ATOM 1015 C CA . PHE A 1 126 ? 1.567 -3.676 17.856 1.00 67.38 126 PHE A CA 1
ATOM 1016 C C . PHE A 1 126 ? 0.519 -3.273 18.914 1.00 67.38 126 PHE A C 1
ATOM 1018 O O . PHE A 1 126 ? 0.753 -2.309 19.643 1.00 67.38 126 PHE A O 1
ATOM 1025 N N . SER A 1 127 ? -0.620 -3.974 19.024 1.00 54.81 127 SER A N 1
ATOM 1026 C CA . SER A 1 127 ? -1.634 -3.732 20.066 1.00 54.81 127 SER A CA 1
ATOM 1027 C C . SER A 1 127 ? -1.534 -4.670 21.272 1.00 54.81 127 SER A C 1
ATOM 1029 O O . SER A 1 127 ? -2.261 -4.461 22.235 1.00 54.81 127 SER A O 1
ATOM 1031 N N . VAL A 1 128 ? -0.700 -5.714 21.211 1.00 46.97 128 VAL A N 1
ATOM 1032 C CA . VAL A 1 128 ? -0.560 -6.750 22.260 1.00 46.97 128 VAL A CA 1
ATOM 1033 C C . VAL A 1 128 ? 0.427 -6.339 23.376 1.00 46.97 128 VAL A C 1
ATOM 1035 O O . VAL A 1 128 ? 0.694 -7.122 24.279 1.00 46.97 128 VAL A O 1
ATOM 1038 N N . VAL A 1 129 ? 0.920 -5.092 23.376 1.00 39.62 129 VAL A N 1
ATOM 1039 C CA . VAL A 1 129 ? 1.762 -4.519 24.450 1.00 39.62 129 VAL A CA 1
ATOM 1040 C C . VAL A 1 129 ? 1.261 -3.144 24.864 1.00 39.62 129 VAL A C 1
ATOM 1042 O O . VAL A 1 129 ? 1.047 -2.287 23.969 1.00 39.62 129 VAL A O 1
#

pLDDT: mean 76.72, std 9.76, range [39.62, 89.81]

Secondary structure (DSSP, 8-state):
-HHHHHHHHHHHHHHHHHHHHHHHHHHS-----HHHHHHHHHHHHHHHHHHHTTHHHHHHHHHHHHHHH----HHHHHHHHHHHHIIIIIHHHHHH-SS--HHHHIIIIIHHHHHHHHHHHHHHHHH--